Protein AF-A0A443JVK9-F1 (afdb_monomer)

pLDDT: mean 87.03, std 16.15, range [41.25, 98.56]

Mean predicted aligned error: 10.25 Å

Foldseek 3Di:
DDDDDDDDDDPPDPDDPPDPDQFDDDPQKDWDADPQKTKIFGNPFFDDQVCVVVLQVVQCNSLVGHFPADPPFDDDDSITMRHNGRD

Radius of gyration: 22.94 Å; Cα contacts (8 Å, |Δi|>4): 125; chains: 1; bounding box: 32×81×33 Å

Secondary structure (DSSP, 8-state):
---------------PPPPPPPPPPBTTEEEEEETTEEEEEESSSPP-GGGHHHHHHHHHHHTTS-B---TT-EEETTEEEETT-B-

Nearest PDB structures (foldseek):
  7dvq-assembly1_D  TM=3.072E-01  e=6.030E+00  Homo sapiens

Structure (mmCIF, N/CA/C/O backbone):
data_AF-A0A443JVK9-F1
#
_entry.id   AF-A0A443JVK9-F1
#
loop_
_atom_site.group_PDB
_atom_site.id
_atom_site.type_symbol
_atom_site.label_atom_id
_atom_site.label_alt_id
_atom_site.label_comp_id
_atom_site.label_asym_id
_atom_site.label_entity_id
_atom_site.label_seq_id
_atom_site.pdbx_PDB_ins_code
_atom_site.Cartn_x
_atom_site.Cartn_y
_atom_site.Cartn_z
_atom_site.occupancy
_atom_site.B_iso_or_equiv
_atom_site.auth_seq_id
_atom_site.auth_comp_id
_atom_site.auth_asym_id
_atom_site.auth_atom_id
_atom_site.pdbx_PDB_model_num
ATOM 1 N N . MET A 1 1 ? 20.096 -71.715 -18.471 1.00 41.25 1 MET A N 1
ATOM 2 C CA . MET A 1 1 ? 20.700 -70.366 -18.518 1.00 41.25 1 MET A CA 1
ATOM 3 C C . MET A 1 1 ? 19.767 -69.414 -17.777 1.00 41.25 1 MET A C 1
ATOM 5 O O . MET A 1 1 ? 18.638 -69.259 -18.216 1.00 41.25 1 MET A O 1
ATOM 9 N N . ARG A 1 2 ? 20.159 -68.887 -16.609 1.00 45.12 2 ARG A N 1
ATOM 10 C CA . ARG A 1 2 ? 19.359 -67.949 -15.797 1.00 45.12 2 ARG A CA 1
ATOM 11 C C . ARG A 1 2 ? 20.119 -66.624 -15.744 1.00 45.12 2 ARG A C 1
ATOM 13 O O . ARG A 1 2 ? 21.196 -66.590 -15.163 1.00 45.12 2 ARG A O 1
ATOM 20 N N . GLN A 1 3 ? 19.600 -65.588 -16.400 1.00 50.38 3 GLN A N 1
ATOM 21 C CA . GLN A 1 3 ? 20.164 -64.239 -16.353 1.00 50.38 3 GLN A CA 1
ATOM 22 C C . GLN A 1 3 ? 19.391 -63.421 -15.316 1.00 50.38 3 GLN A C 1
ATOM 24 O O . GLN A 1 3 ? 18.181 -63.244 -15.443 1.00 50.38 3 GLN A O 1
ATOM 29 N N . SER A 1 4 ? 20.089 -62.968 -14.279 1.00 56.84 4 SER A N 1
ATOM 30 C CA . SER A 1 4 ? 19.561 -62.052 -13.270 1.00 56.84 4 SER A CA 1
ATOM 31 C C . SER A 1 4 ? 19.797 -60.621 -13.749 1.00 56.84 4 SER A C 1
ATOM 33 O O . SER A 1 4 ? 20.947 -60.206 -13.868 1.00 56.84 4 SER A O 1
ATOM 35 N N . LEU A 1 5 ? 18.727 -59.876 -14.036 1.00 61.88 5 LEU A N 1
ATOM 36 C CA . LEU A 1 5 ? 18.803 -58.440 -14.315 1.00 61.88 5 LEU A CA 1
ATOM 37 C C . LEU A 1 5 ? 18.829 -57.658 -12.990 1.00 61.88 5 LEU A C 1
ATOM 39 O O . LEU A 1 5 ? 17.864 -57.754 -12.228 1.00 61.88 5 LEU A O 1
ATOM 43 N N . PRO A 1 6 ? 19.885 -56.880 -12.691 1.00 62.31 6 PRO A N 1
ATOM 44 C CA . PRO A 1 6 ? 19.873 -55.969 -11.556 1.00 62.31 6 PRO A CA 1
ATOM 45 C C . PRO A 1 6 ? 19.033 -54.729 -11.896 1.00 62.31 6 PRO A C 1
ATOM 47 O O . PRO A 1 6 ? 19.386 -53.942 -12.772 1.00 62.31 6 PRO A O 1
ATOM 50 N N . LEU A 1 7 ? 17.912 -54.554 -11.192 1.00 60.88 7 LEU A N 1
ATOM 51 C CA . LEU A 1 7 ? 17.148 -53.307 -11.192 1.00 60.88 7 LEU A CA 1
ATOM 52 C C . LEU A 1 7 ? 17.952 -52.241 -10.429 1.00 60.88 7 LEU A C 1
ATOM 54 O O . LEU A 1 7 ? 18.056 -52.286 -9.205 1.00 60.88 7 LEU A O 1
ATOM 58 N N . THR A 1 8 ? 18.517 -51.270 -11.139 1.00 67.69 8 THR A N 1
ATOM 59 C CA . THR A 1 8 ? 19.055 -50.046 -10.538 1.00 67.69 8 THR A CA 1
ATOM 60 C C . THR A 1 8 ? 17.896 -49.118 -10.176 1.00 67.69 8 THR A C 1
ATOM 62 O O . THR A 1 8 ? 17.250 -48.564 -11.066 1.00 67.69 8 THR A O 1
ATOM 65 N N . LEU A 1 9 ? 17.614 -48.950 -8.879 1.00 59.41 9 LEU A N 1
ATOM 66 C CA . LEU A 1 9 ? 16.691 -47.922 -8.390 1.00 59.41 9 LEU A CA 1
ATOM 67 C C . LEU A 1 9 ? 17.288 -46.530 -8.648 1.00 59.41 9 LEU A C 1
ATOM 69 O O . LEU A 1 9 ? 18.267 -46.139 -8.014 1.00 59.41 9 LEU A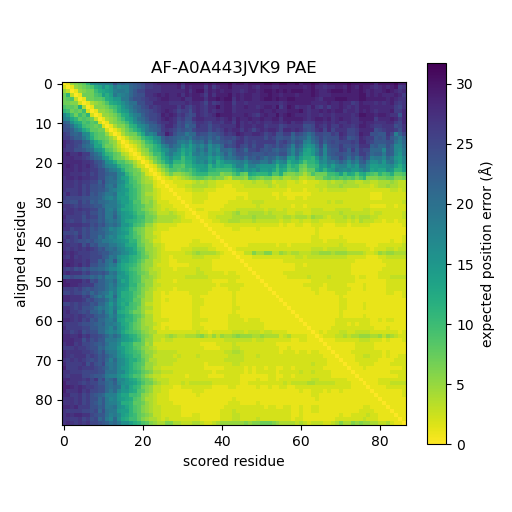 O 1
ATOM 73 N N . ALA A 1 10 ? 16.678 -45.774 -9.560 1.00 67.19 10 ALA A N 1
ATOM 74 C CA . ALA A 1 10 ? 16.944 -44.352 -9.723 1.00 67.19 10 ALA A CA 1
ATOM 75 C C . ALA A 1 10 ? 16.283 -43.582 -8.567 1.00 67.19 10 ALA A C 1
ATOM 77 O O . ALA A 1 10 ? 15.060 -43.566 -8.432 1.00 67.19 10 ALA A O 1
ATOM 78 N N . LEU A 1 11 ? 17.098 -42.954 -7.718 1.00 62.34 11 LEU A N 1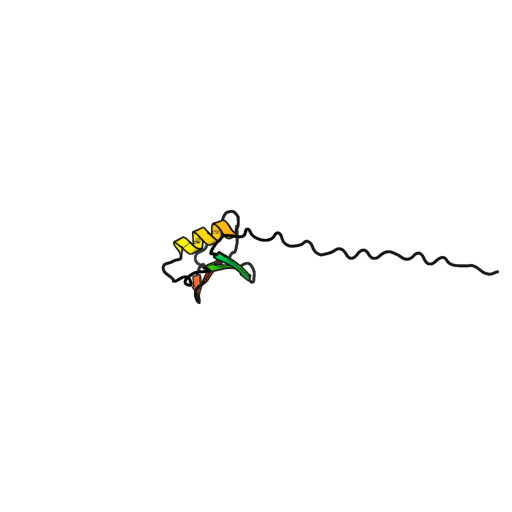
ATOM 79 C CA . LEU A 1 11 ? 16.644 -42.011 -6.697 1.00 62.34 11 LEU A CA 1
ATOM 80 C C . LEU A 1 11 ? 16.081 -40.760 -7.388 1.00 62.34 11 LEU A C 1
ATOM 82 O O . LEU A 1 11 ? 16.834 -39.911 -7.863 1.00 62.34 11 LEU A O 1
ATOM 86 N N . ALA A 1 12 ? 14.755 -40.643 -7.442 1.00 66.38 12 ALA A N 1
ATOM 87 C CA . ALA A 1 12 ? 14.080 -39.400 -7.793 1.00 66.38 12 ALA A CA 1
ATOM 88 C C . ALA A 1 12 ? 14.232 -38.413 -6.624 1.00 66.38 12 ALA A C 1
ATOM 90 O O . ALA A 1 12 ? 13.441 -38.413 -5.683 1.00 66.38 12 ALA A O 1
ATOM 91 N N . ALA A 1 13 ? 15.284 -37.595 -6.653 1.00 64.00 13 ALA A N 1
ATOM 92 C CA . ALA A 1 13 ? 15.401 -36.450 -5.763 1.00 64.00 13 ALA A CA 1
ATOM 93 C C . ALA A 1 13 ? 14.348 -35.412 -6.177 1.00 64.00 13 ALA A C 1
ATOM 95 O O . ALA A 1 13 ? 14.465 -34.780 -7.226 1.00 64.00 13 ALA A O 1
ATOM 96 N N . CYS A 1 14 ? 13.292 -35.257 -5.376 1.00 65.38 14 CYS A N 1
ATOM 97 C CA . CYS A 1 14 ? 12.342 -34.164 -5.538 1.00 65.38 14 CYS A CA 1
ATOM 98 C C . CYS A 1 14 ? 13.083 -32.837 -5.335 1.00 65.38 14 CYS A C 1
ATOM 100 O O . CYS A 1 14 ? 13.442 -32.487 -4.211 1.00 65.38 14 CYS A O 1
ATOM 102 N N . ALA A 1 15 ? 13.318 -32.100 -6.420 1.00 69.56 15 ALA A N 1
ATOM 103 C CA . ALA A 1 15 ? 13.748 -30.714 -6.340 1.00 69.56 15 ALA A CA 1
ATOM 104 C C . ALA A 1 15 ? 12.618 -29.904 -5.685 1.00 69.56 15 ALA A C 1
ATOM 106 O O . ALA A 1 15 ? 11.538 -29.760 -6.259 1.00 69.56 15 ALA A O 1
ATOM 107 N N . ALA A 1 16 ? 12.841 -29.425 -4.460 1.00 66.31 16 ALA A N 1
ATOM 108 C CA . ALA A 1 16 ? 11.934 -28.476 -3.831 1.00 66.31 16 ALA A CA 1
ATOM 109 C C . ALA A 1 16 ? 11.933 -27.173 -4.653 1.00 66.31 16 ALA A C 1
ATOM 111 O O . ALA A 1 16 ? 13.001 -26.754 -5.113 1.00 66.31 16 ALA A O 1
ATOM 112 N N . PRO A 1 17 ? 10.771 -26.527 -4.860 1.00 64.38 17 PRO A N 1
ATOM 113 C CA . PRO A 1 17 ? 10.743 -25.224 -5.505 1.00 64.38 17 PRO A CA 1
ATOM 114 C C . PRO A 1 17 ? 11.564 -24.226 -4.673 1.00 64.38 17 PRO A C 1
ATOM 116 O O . PRO A 1 17 ? 11.583 -24.334 -3.441 1.00 64.38 17 PRO A O 1
ATOM 119 N N . PRO A 1 18 ? 12.245 -23.259 -5.313 1.00 61.12 18 PRO A N 1
ATOM 120 C CA . PRO A 1 18 ? 12.9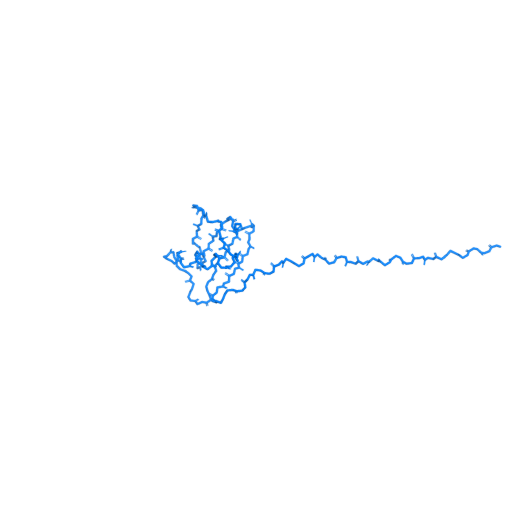35 -22.204 -4.586 1.00 61.12 18 PRO A CA 1
ATOM 121 C C . PRO A 1 18 ? 11.931 -21.497 -3.671 1.00 61.12 18 PRO A C 1
ATOM 123 O O . PRO A 1 18 ? 10.863 -21.071 -4.115 1.00 61.12 18 PRO A O 1
ATOM 126 N N . VAL A 1 19 ? 12.255 -21.414 -2.379 1.00 61.62 19 VAL A N 1
ATOM 127 C CA . VAL A 1 19 ? 11.462 -20.641 -1.423 1.00 61.62 19 VAL A CA 1
ATOM 128 C C . VAL A 1 19 ? 11.575 -19.178 -1.856 1.00 61.62 19 VAL A C 1
ATOM 130 O O . VAL A 1 19 ? 12.702 -18.683 -1.927 1.00 61.62 19 VAL A O 1
ATOM 133 N N . PRO A 1 20 ? 10.467 -18.488 -2.182 1.00 59.81 20 PRO A N 1
ATOM 134 C CA . PRO A 1 20 ? 10.535 -17.076 -2.518 1.00 59.81 20 PRO A CA 1
ATOM 135 C C . PRO A 1 20 ? 11.141 -16.328 -1.332 1.00 59.81 20 PRO A C 1
ATOM 137 O O . PRO A 1 20 ? 10.744 -16.543 -0.182 1.00 59.81 20 PRO A O 1
ATOM 140 N N . GLU A 1 21 ? 12.137 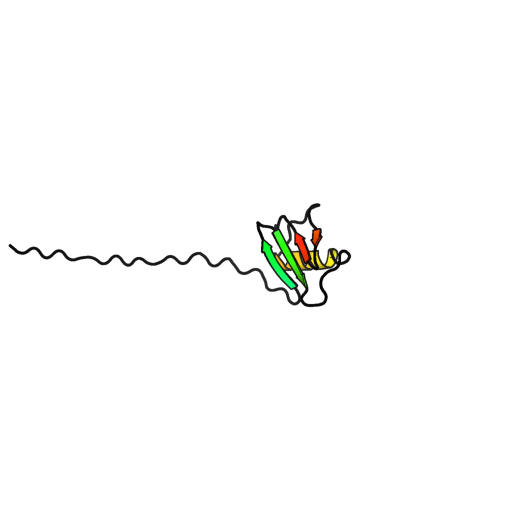-15.494 -1.617 1.00 65.06 21 GLU A N 1
ATOM 141 C CA . GLU A 1 21 ? 12.809 -14.679 -0.616 1.00 65.06 21 GLU A CA 1
ATOM 142 C C . GLU A 1 21 ? 11.753 -13.853 0.126 1.00 65.06 21 GLU A C 1
ATOM 144 O O . GLU A 1 21 ? 10.962 -13.119 -0.472 1.00 65.06 21 GLU A O 1
ATOM 149 N N . ARG A 1 22 ? 11.635 -14.088 1.436 1.00 64.44 22 ARG A N 1
ATOM 150 C CA . ARG A 1 22 ? 10.566 -13.498 2.238 1.00 64.44 22 ARG A CA 1
ATOM 151 C C . ARG A 1 22 ? 10.829 -11.998 2.337 1.00 64.44 22 ARG A C 1
ATOM 153 O O . ARG A 1 22 ? 11.893 -11.601 2.802 1.00 64.44 22 ARG A O 1
ATOM 160 N N . ALA A 1 23 ? 9.849 -11.193 1.922 1.00 65.94 23 ALA A N 1
ATOM 161 C CA . ALA A 1 23 ? 9.906 -9.740 2.034 1.00 65.94 23 ALA A CA 1
ATOM 162 C C . ALA A 1 23 ? 10.314 -9.306 3.459 1.00 65.94 23 ALA A C 1
ATOM 164 O O . ALA A 1 23 ? 9.958 -9.990 4.431 1.00 65.94 23 ALA A O 1
ATOM 165 N N . PRO A 1 24 ? 11.050 -8.190 3.604 1.00 74.25 24 PRO A N 1
ATOM 166 C CA . PRO A 1 24 ? 11.474 -7.701 4.906 1.00 74.25 24 PRO A CA 1
ATOM 167 C C . PRO A 1 24 ? 10.268 -7.474 5.821 1.00 74.25 24 PRO A C 1
ATOM 169 O O . PRO A 1 24 ? 9.279 -6.845 5.443 1.00 74.25 24 PRO A O 1
ATOM 172 N N . ALA A 1 25 ? 10.362 -7.971 7.054 1.00 84.69 25 ALA A N 1
ATOM 173 C CA . ALA A 1 25 ? 9.380 -7.666 8.082 1.00 84.69 25 ALA A CA 1
ATOM 174 C C . ALA A 1 25 ? 9.549 -6.205 8.524 1.00 84.69 25 ALA A C 1
ATOM 176 O O . ALA A 1 25 ? 10.630 -5.802 8.957 1.00 84.69 25 ALA A O 1
ATOM 177 N N . VAL A 1 26 ? 8.479 -5.414 8.439 1.00 92.69 26 VAL A N 1
ATOM 178 C CA . VAL A 1 26 ? 8.466 -4.010 8.867 1.00 92.69 26 VAL A CA 1
ATOM 179 C C . VAL A 1 26 ? 7.494 -3.879 10.031 1.00 92.69 26 VAL A C 1
ATOM 181 O O . VAL A 1 26 ? 6.300 -4.088 9.868 1.00 92.69 26 VAL A O 1
ATOM 184 N N . ALA A 1 27 ? 7.997 -3.535 11.218 1.00 94.50 27 ALA A N 1
ATOM 185 C CA . ALA A 1 27 ? 7.172 -3.459 12.423 1.00 94.50 27 ALA A CA 1
ATOM 186 C C . ALA A 1 27 ? 5.969 -2.512 12.249 1.00 94.50 27 ALA A C 1
ATOM 188 O O . ALA A 1 27 ? 6.139 -1.364 11.831 1.00 94.50 27 ALA A O 1
ATOM 189 N N . GLY A 1 28 ? 4.772 -2.992 12.599 1.00 96.62 28 GLY A N 1
ATOM 190 C CA . GLY A 1 28 ? 3.520 -2.236 12.528 1.00 96.62 28 GLY A CA 1
ATOM 191 C C . GLY A 1 28 ? 2.853 -2.216 11.150 1.00 96.62 28 GLY A C 1
ATOM 192 O O . GLY A 1 28 ? 1.808 -1.578 11.008 1.00 96.62 28 GLY A O 1
ATOM 193 N N . TYR A 1 29 ? 3.440 -2.874 10.144 1.00 97.81 29 TYR A N 1
ATOM 194 C CA . TYR A 1 29 ? 2.904 -2.932 8.788 1.00 97.81 29 TYR A CA 1
ATOM 195 C C . TYR A 1 29 ? 2.970 -4.350 8.229 1.00 97.81 29 TYR A C 1
ATOM 197 O O . TYR A 1 29 ? 3.941 -5.078 8.436 1.00 97.81 29 TYR A O 1
ATOM 205 N N . ALA A 1 30 ? 1.972 -4.702 7.428 1.00 96.44 30 ALA A N 1
ATOM 206 C CA . ALA A 1 30 ? 1.947 -5.955 6.692 1.00 96.44 30 ALA A CA 1
ATOM 207 C C . ALA A 1 30 ? 1.847 -5.700 5.185 1.00 96.44 30 ALA A C 1
ATOM 209 O O . ALA A 1 30 ? 1.295 -4.691 4.739 1.00 96.44 30 ALA A O 1
ATOM 210 N N . ALA A 1 31 ? 2.394 -6.641 4.416 1.00 94.94 31 ALA A N 1
ATOM 211 C CA . ALA A 1 31 ? 2.331 -6.670 2.963 1.00 94.94 31 ALA A CA 1
ATOM 212 C C . ALA A 1 31 ? 1.617 -7.937 2.491 1.00 94.94 31 ALA A C 1
ATOM 214 O O . ALA A 1 31 ? 1.980 -9.047 2.888 1.00 94.94 31 ALA A O 1
ATOM 215 N N . ALA A 1 32 ? 0.666 -7.775 1.579 1.00 95.12 32 ALA A N 1
ATOM 216 C CA . ALA A 1 32 ? 0.156 -8.854 0.746 1.00 95.12 32 ALA A CA 1
ATOM 217 C C . ALA A 1 32 ? 0.502 -8.573 -0.720 1.00 95.12 32 ALA A C 1
ATOM 219 O O . ALA A 1 32 ? 0.511 -7.421 -1.148 1.00 95.12 32 ALA A O 1
ATOM 220 N N . HIS A 1 33 ? 0.780 -9.629 -1.484 1.00 93.50 33 HIS A N 1
ATOM 221 C CA . HIS A 1 33 ? 1.031 -9.529 -2.919 1.00 93.50 33 HIS A CA 1
ATOM 222 C C . HIS A 1 33 ? -0.081 -10.238 -3.685 1.00 93.50 33 HIS A C 1
ATOM 224 O O . HIS A 1 33 ? -0.368 -11.405 -3.419 1.00 93.50 33 HIS A O 1
ATOM 230 N N . ALA A 1 34 ? -0.697 -9.543 -4.638 1.00 92.50 34 ALA A N 1
ATOM 231 C CA . ALA A 1 34 ? -1.768 -10.095 -5.462 1.00 92.50 34 ALA A CA 1
ATOM 232 C C . ALA A 1 34 ? -1.605 -9.622 -6.907 1.00 92.50 34 ALA A C 1
ATOM 234 O O . ALA A 1 34 ? -1.699 -8.432 -7.189 1.00 92.50 34 ALA A O 1
ATOM 235 N N . GLY A 1 35 ? -1.330 -10.550 -7.828 1.00 92.75 35 GLY A N 1
ATOM 236 C CA . GLY A 1 35 ? -1.181 -10.222 -9.252 1.00 92.75 35 GLY A CA 1
ATOM 237 C C . GLY A 1 35 ? -0.065 -9.214 -9.560 1.00 92.75 35 GLY A C 1
ATOM 238 O O . GLY A 1 35 ? -0.184 -8.468 -10.521 1.00 92.75 35 GLY A O 1
ATOM 239 N N . GLY A 1 36 ? 0.988 -9.162 -8.736 1.00 92.00 36 GLY A N 1
ATOM 240 C CA . GLY A 1 36 ? 2.078 -8.184 -8.851 1.00 92.00 36 GLY A CA 1
ATOM 241 C C . GLY A 1 36 ? 1.859 -6.895 -8.055 1.00 92.00 36 GLY A C 1
ATOM 242 O O . GLY A 1 36 ? 2.827 -6.194 -7.782 1.00 92.00 36 GLY A O 1
ATOM 243 N N . ALA A 1 37 ? 0.636 -6.623 -7.595 1.00 97.12 37 ALA A N 1
ATOM 244 C CA . ALA A 1 37 ? 0.364 -5.487 -6.727 1.00 97.12 37 ALA A CA 1
ATOM 245 C C . ALA A 1 37 ? 0.900 -5.724 -5.312 1.00 97.12 37 ALA A C 1
ATOM 247 O O . ALA A 1 37 ? 0.782 -6.833 -4.781 1.00 97.12 37 ALA A O 1
ATOM 248 N N . LEU A 1 38 ? 1.405 -4.663 -4.683 1.00 97.62 38 LEU A N 1
ATOM 249 C CA . LEU A 1 38 ? 1.698 -4.619 -3.253 1.00 97.62 38 LEU A CA 1
ATOM 250 C C . LEU A 1 38 ? 0.515 -3.980 -2.520 1.00 97.62 38 LEU A C 1
ATOM 252 O O . LEU A 1 38 ? 0.130 -2.849 -2.806 1.00 97.62 38 LEU A O 1
ATOM 256 N N . ILE A 1 39 ? -0.039 -4.689 -1.545 1.00 98.25 39 ILE A N 1
ATOM 257 C CA . ILE A 1 39 ? -1.121 -4.216 -0.680 1.00 98.25 39 ILE A CA 1
ATOM 258 C C . ILE A 1 39 ? -0.542 -4.018 0.714 1.00 98.25 39 ILE A C 1
ATOM 260 O O . ILE A 1 39 ? -0.030 -4.967 1.308 1.00 98.25 39 ILE A O 1
ATOM 264 N N . VAL A 1 40 ? -0.627 -2.796 1.232 1.00 98.12 40 VAL A N 1
ATOM 265 C CA . VAL A 1 40 ? -0.047 -2.411 2.520 1.00 98.12 40 VAL A CA 1
ATOM 266 C C . VAL A 1 40 ? -1.148 -2.116 3.528 1.00 98.12 40 VAL A C 1
ATOM 268 O O . VAL A 1 40 ? -2.015 -1.269 3.294 1.00 98.12 40 VAL A O 1
ATOM 271 N N . THR A 1 41 ? -1.073 -2.781 4.677 1.00 98.31 41 THR A N 1
ATOM 272 C CA . THR A 1 41 ? -1.933 -2.542 5.841 1.00 98.31 41 THR A CA 1
ATOM 273 C C . THR A 1 41 ? -1.099 -2.142 7.053 1.00 98.31 41 THR A C 1
ATOM 275 O O . THR A 1 41 ? 0.106 -2.393 7.107 1.00 98.31 41 THR A O 1
ATOM 278 N N . ARG A 1 42 ? -1.752 -1.512 8.031 1.00 97.81 42 ARG A N 1
ATOM 279 C CA . ARG A 1 42 ? -1.163 -1.108 9.310 1.00 97.81 42 ARG A CA 1
ATOM 280 C C . ARG A 1 42 ? -1.792 -1.929 10.429 1.00 97.81 42 ARG A C 1
ATOM 282 O O . ARG A 1 42 ? -3.011 -2.051 10.464 1.00 97.81 42 ARG A O 1
ATOM 289 N N . ASP A 1 43 ? -0.970 -2.450 11.335 1.00 96.69 43 ASP A N 1
ATOM 290 C CA . ASP A 1 43 ? -1.426 -3.311 12.442 1.00 96.69 43 ASP A CA 1
ATOM 291 C C . ASP A 1 43 ? -2.249 -2.541 13.490 1.00 96.69 43 ASP A C 1
ATOM 293 O O . ASP A 1 43 ? -3.012 -3.125 14.255 1.00 96.69 43 ASP A O 1
ATOM 297 N N . ALA A 1 44 ? -2.065 -1.219 13.545 1.00 94.69 44 ALA A N 1
ATOM 298 C CA . ALA A 1 44 ? -2.830 -0.309 14.388 1.00 94.69 44 ALA A CA 1
ATOM 299 C C . ALA A 1 44 ? -4.205 0.008 13.762 1.00 94.69 44 ALA A C 1
ATOM 301 O O . ALA A 1 44 ? -4.849 -0.842 13.151 1.00 94.69 44 ALA A O 1
ATOM 302 N N . ALA A 1 45 ? -4.679 1.250 13.899 1.00 97.62 45 ALA A N 1
ATOM 303 C CA . ALA A 1 45 ? -5.858 1.689 13.164 1.00 97.62 45 ALA A CA 1
ATOM 304 C C . ALA A 1 45 ? -5.621 1.522 11.647 1.00 97.62 45 ALA A C 1
ATOM 306 O O . ALA A 1 45 ? -4.545 1.918 11.172 1.00 97.62 45 ALA A O 1
ATOM 307 N N . PRO A 1 46 ? -6.598 0.990 10.884 1.00 98.44 46 PRO A N 1
ATOM 308 C CA . PRO A 1 46 ? -6.489 0.888 9.434 1.00 98.44 46 PRO A CA 1
ATOM 309 C C . PRO A 1 46 ? -6.124 2.229 8.802 1.00 98.44 46 PRO A C 1
ATOM 311 O O . PRO A 1 46 ? -6.372 3.293 9.381 1.00 98.44 46 PRO A O 1
ATOM 314 N N . PHE A 1 47 ? -5.518 2.194 7.619 1.00 98.56 47 PHE A N 1
ATOM 315 C CA . PHE A 1 47 ? -5.247 3.436 6.913 1.00 98.56 47 PHE A CA 1
ATOM 316 C C . PHE A 1 47 ? -6.546 4.158 6.570 1.00 98.56 47 PHE A C 1
ATOM 318 O O . PHE A 1 47 ? -7.607 3.561 6.388 1.00 98.56 47 PHE A O 1
ATOM 325 N N . THR A 1 48 ? -6.423 5.465 6.425 1.00 98.56 48 THR A N 1
ATOM 326 C CA . THR A 1 48 ? -7.403 6.315 5.766 1.00 98.56 48 THR A CA 1
ATOM 327 C C . THR A 1 48 ? -6.841 6.821 4.439 1.00 98.56 48 THR A C 1
ATOM 329 O O . THR A 1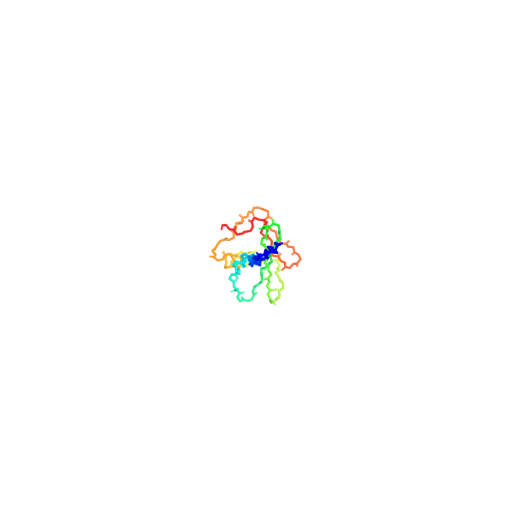 48 ? -5.642 6.709 4.155 1.00 98.56 48 THR A O 1
ATOM 332 N N . TYR A 1 49 ? -7.701 7.437 3.627 1.00 97.94 49 TYR A N 1
ATOM 333 C CA . TYR A 1 49 ? -7.276 8.095 2.390 1.00 97.94 49 TYR A CA 1
ATOM 334 C C . TYR A 1 49 ? -6.213 9.187 2.634 1.00 97.94 49 TYR A C 1
ATOM 336 O O . TYR A 1 49 ? -5.338 9.393 1.801 1.00 97.94 49 TYR A O 1
ATOM 344 N N . SER A 1 50 ? -6.224 9.868 3.784 1.00 97.88 50 SER A N 1
ATOM 345 C CA . SER A 1 50 ? -5.210 10.884 4.110 1.00 97.88 50 SER A CA 1
ATOM 346 C C . SER A 1 50 ? -3.839 10.308 4.481 1.00 97.88 50 SER A C 1
ATOM 348 O O . SER A 1 50 ? -2.852 11.042 4.472 1.00 97.88 50 SER A O 1
ATOM 350 N N . ASP A 1 51 ? -3.739 9.005 4.754 1.00 98.56 51 ASP A N 1
ATOM 351 C CA . ASP A 1 51 ? -2.506 8.380 5.248 1.00 98.56 51 ASP A CA 1
ATOM 352 C C . ASP A 1 51 ? -1.535 7.963 4.126 1.00 98.56 51 ASP A C 1
ATOM 354 O O . ASP A 1 51 ? -0.525 7.307 4.389 1.00 98.56 51 ASP A O 1
ATOM 358 N N . GLY A 1 52 ? -1.795 8.342 2.869 1.00 97.62 52 GLY A N 1
ATOM 359 C CA . GLY A 1 52 ? -1.032 7.865 1.706 1.00 97.62 52 GLY A CA 1
ATOM 360 C C . GLY A 1 52 ? 0.474 8.097 1.791 1.00 97.62 52 GLY A C 1
ATOM 361 O O . GLY A 1 52 ? 1.260 7.227 1.423 1.00 97.62 52 GLY A O 1
ATOM 362 N N . ALA A 1 53 ? 0.907 9.221 2.366 1.00 98.31 53 ALA A N 1
ATOM 363 C CA . ALA A 1 53 ? 2.332 9.484 2.560 1.00 98.31 53 ALA A CA 1
ATOM 364 C C . ALA A 1 53 ? 2.985 8.514 3.564 1.00 98.31 53 ALA A C 1
ATOM 366 O O . ALA A 1 53 ? 4.142 8.132 3.395 1.00 98.31 53 ALA A O 1
ATOM 367 N N . GLU A 1 54 ? 2.272 8.119 4.621 1.00 98.25 54 GLU A N 1
ATOM 368 C CA . GLU A 1 54 ? 2.752 7.115 5.573 1.00 98.25 54 GLU A CA 1
ATOM 369 C C . GLU A 1 54 ? 2.779 5.730 4.939 1.00 98.25 54 GLU A C 1
ATOM 371 O O . GLU A 1 54 ? 3.807 5.050 5.001 1.00 98.25 54 GLU A O 1
ATOM 376 N N . ALA A 1 55 ? 1.684 5.353 4.281 1.00 98.31 55 ALA A N 1
ATOM 377 C CA . ALA A 1 55 ? 1.582 4.083 3.589 1.00 98.31 55 ALA A CA 1
ATOM 378 C C . ALA A 1 55 ? 2.682 3.924 2.535 1.00 98.31 55 ALA A C 1
ATOM 380 O O . ALA A 1 55 ? 3.263 2.847 2.426 1.00 98.31 55 ALA A O 1
ATOM 381 N N . ARG A 1 56 ? 3.036 4.998 1.817 1.00 98.12 56 ARG A N 1
ATOM 382 C CA . ARG A 1 56 ? 4.134 4.988 0.843 1.00 98.12 56 ARG A CA 1
ATOM 383 C C . ARG A 1 56 ? 5.475 4.702 1.504 1.00 98.12 56 ARG A C 1
ATOM 385 O O . ARG A 1 56 ? 6.204 3.823 1.058 1.00 98.12 56 ARG A O 1
ATOM 392 N N . ARG A 1 57 ? 5.781 5.378 2.615 1.00 98.00 57 ARG A N 1
ATOM 393 C CA . ARG A 1 57 ? 7.017 5.111 3.371 1.00 98.00 57 ARG A CA 1
ATOM 394 C C . ARG A 1 57 ? 7.069 3.675 3.892 1.00 98.00 57 ARG A C 1
ATOM 396 O O . ARG A 1 57 ? 8.151 3.104 3.981 1.00 98.00 57 ARG A O 1
ATOM 403 N N . ALA A 1 58 ? 5.931 3.110 4.294 1.00 97.62 58 ALA A N 1
ATOM 404 C CA . ALA A 1 58 ? 5.851 1.710 4.694 1.00 97.62 58 ALA A CA 1
ATOM 405 C C . ALA A 1 58 ? 6.087 0.766 3.508 1.00 97.62 58 ALA A C 1
ATOM 407 O O . ALA A 1 58 ? 6.885 -0.157 3.635 1.00 97.62 58 ALA A O 1
ATOM 408 N N . ALA A 1 59 ? 5.468 1.044 2.359 1.00 97.81 59 ALA A N 1
ATOM 409 C CA . ALA A 1 59 ? 5.638 0.292 1.121 1.00 97.81 59 ALA A CA 1
ATOM 410 C C . ALA A 1 59 ? 7.102 0.250 0.664 1.00 97.81 59 ALA A C 1
ATOM 412 O O . ALA A 1 59 ? 7.627 -0.826 0.405 1.00 97.81 59 ALA A O 1
ATOM 413 N N . ASP A 1 60 ? 7.791 1.395 0.663 1.00 97.81 60 ASP A N 1
ATOM 414 C CA . ASP A 1 60 ? 9.215 1.478 0.319 1.00 97.81 60 ASP A CA 1
ATOM 415 C C . ASP A 1 60 ? 10.064 0.543 1.205 1.00 97.81 60 ASP A C 1
ATOM 417 O O . ASP A 1 60 ? 10.890 -0.223 0.705 1.00 97.81 60 ASP A O 1
ATOM 421 N N . ARG A 1 61 ? 9.803 0.522 2.523 1.00 96.81 61 ARG A N 1
ATOM 422 C CA . ARG A 1 61 ? 10.485 -0.394 3.457 1.00 96.81 61 ARG A CA 1
ATOM 423 C C . ARG A 1 61 ? 10.127 -1.859 3.212 1.00 96.81 61 ARG A C 1
ATOM 425 O O . ARG A 1 61 ? 11.014 -2.704 3.271 1.00 96.81 61 ARG A O 1
ATOM 432 N N . LEU A 1 62 ? 8.857 -2.158 2.941 1.00 95.38 62 LEU A N 1
ATOM 433 C CA . LEU A 1 62 ?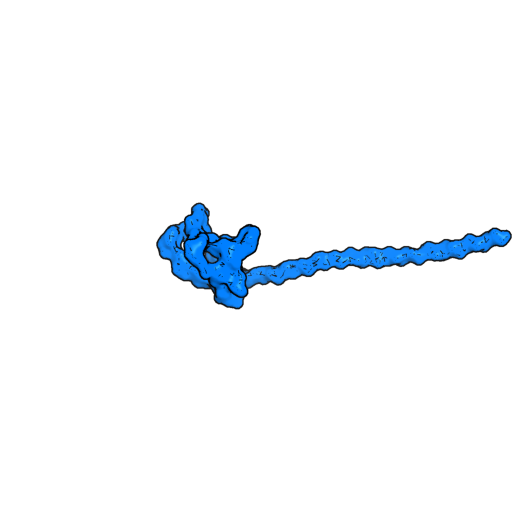 8.373 -3.515 2.653 1.00 95.38 62 LEU A CA 1
ATOM 434 C C . LEU A 1 62 ? 8.941 -4.058 1.332 1.00 95.38 62 LEU A C 1
ATOM 436 O O . LEU A 1 62 ? 9.163 -5.258 1.219 1.00 95.38 62 LEU A O 1
ATOM 440 N N . CYS A 1 63 ? 9.248 -3.181 0.376 1.00 95.38 63 CYS A N 1
ATOM 441 C CA . CYS A 1 63 ? 9.963 -3.516 -0.854 1.00 95.38 63 CYS A CA 1
ATOM 442 C C . CYS A 1 63 ? 11.484 -3.641 -0.678 1.00 95.38 63 CYS A C 1
ATOM 444 O O . CYS A 1 63 ? 12.185 -3.909 -1.648 1.00 95.38 63 CYS A O 1
ATOM 446 N N . GLY A 1 64 ? 12.026 -3.397 0.521 1.00 93.44 64 GLY A N 1
ATOM 447 C CA . GLY A 1 64 ? 13.475 -3.345 0.733 1.00 93.44 64 GLY A CA 1
ATOM 448 C C . GLY A 1 64 ? 14.161 -2.179 0.009 1.00 93.44 64 GLY A C 1
ATOM 449 O O . GLY A 1 64 ? 15.373 -2.205 -0.189 1.00 93.44 64 GLY A O 1
ATOM 450 N N . GLY A 1 65 ? 13.406 -1.154 -0.393 1.00 91.44 65 GLY A N 1
ATOM 451 C CA . GLY A 1 65 ? 13.922 -0.044 -1.183 1.00 91.44 65 GLY A CA 1
ATOM 452 C C . GLY A 1 65 ? 12.818 0.897 -1.637 1.00 91.44 65 GLY A C 1
ATOM 453 O O . GLY A 1 65 ? 12.553 1.902 -0.981 1.00 91.44 65 GLY A O 1
ATOM 454 N N . ARG A 1 66 ? 12.208 0.604 -2.787 1.00 96.06 66 ARG A N 1
ATOM 455 C CA . ARG A 1 66 ? 11.235 1.491 -3.427 1.00 96.06 66 ARG A CA 1
ATOM 456 C C . ARG A 1 66 ? 10.029 0.704 -3.916 1.00 96.06 66 ARG A C 1
ATOM 458 O O . ARG A 1 66 ? 10.184 -0.295 -4.610 1.00 96.06 66 ARG A O 1
ATOM 465 N N . VAL A 1 67 ? 8.836 1.198 -3.600 1.00 97.56 67 VAL A N 1
ATOM 466 C CA . VAL A 1 67 ? 7.616 0.760 -4.285 1.00 97.56 67 VAL A CA 1
ATOM 467 C C . VAL A 1 67 ? 7.498 1.476 -5.634 1.00 97.56 67 VAL A C 1
ATOM 469 O O . VAL A 1 67 ? 7.761 2.683 -5.734 1.00 97.56 67 VAL A O 1
ATOM 472 N N . GLU A 1 68 ? 7.098 0.739 -6.665 1.00 98.06 68 GLU A N 1
ATOM 473 C CA . GLU A 1 68 ? 6.847 1.232 -8.021 1.00 98.06 68 GLU A CA 1
ATOM 474 C C . GLU A 1 68 ? 5.526 2.017 -8.027 1.00 98.06 68 GLU A C 1
ATOM 476 O O . GLU A 1 68 ? 4.470 1.540 -8.413 1.00 98.06 68 GLU A O 1
ATOM 481 N N . SER A 1 69 ? 5.554 3.231 -7.493 1.00 96.88 69 SER A N 1
ATOM 482 C CA . SER A 1 69 ? 4.359 4.066 -7.363 1.00 96.88 69 SER A CA 1
ATOM 483 C C . SER A 1 69 ? 3.922 4.673 -8.690 1.00 96.88 69 SER A C 1
ATOM 485 O O . SER A 1 69 ? 4.746 5.023 -9.538 1.00 96.88 69 SER A O 1
ATOM 487 N N . SER A 1 70 ? 2.613 4.842 -8.844 1.00 96.81 70 SER A N 1
ATOM 488 C CA . SER A 1 70 ? 1.978 5.324 -10.064 1.00 96.81 70 SER A CA 1
ATOM 489 C C . SER A 1 70 ? 0.724 6.152 -9.776 1.00 96.81 70 SER A C 1
ATOM 491 O O . SER A 1 70 ? 0.268 6.273 -8.641 1.00 96.81 70 SER A O 1
ATOM 493 N N . THR A 1 71 ? 0.114 6.693 -10.829 1.00 97.31 71 THR A N 1
ATOM 494 C CA . THR A 1 71 ? -1.210 7.328 -10.744 1.00 97.31 71 THR A CA 1
ATOM 495 C C . THR A 1 71 ? -2.339 6.342 -10.435 1.00 97.31 71 THR A C 1
ATOM 497 O O . THR A 1 71 ? -3.452 6.776 -10.157 1.00 97.31 71 THR A O 1
ATOM 500 N N . GLU A 1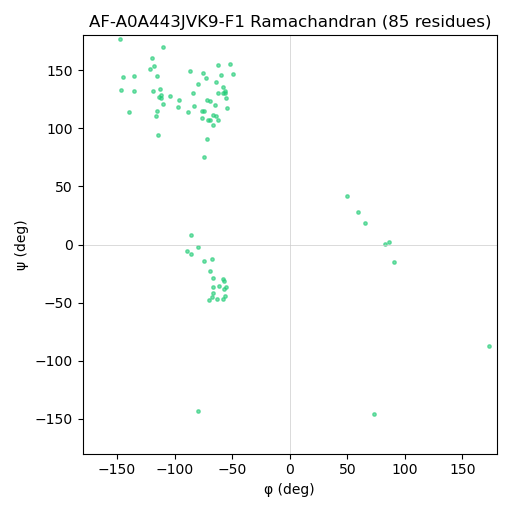 72 ? -2.078 5.035 -10.520 1.00 97.88 72 GLU A N 1
ATOM 501 C CA . GLU A 1 72 ? -3.045 3.967 -10.244 1.00 97.88 72 GLU A CA 1
ATOM 502 C C . GLU A 1 72 ? -3.041 3.555 -8.764 1.00 97.88 72 GLU A C 1
ATOM 504 O O . GLU A 1 72 ? -3.883 2.763 -8.350 1.00 97.88 72 GLU A O 1
ATOM 509 N N . ASP A 1 73 ? -2.120 4.093 -7.959 1.00 98.25 73 ASP A N 1
ATOM 510 C CA . ASP A 1 73 ? -2.047 3.821 -6.526 1.00 98.25 73 ASP A CA 1
ATOM 511 C C . ASP A 1 73 ? -3.328 4.298 -5.838 1.00 98.25 73 ASP A C 1
ATOM 513 O O . ASP A 1 73 ? -3.776 5.435 -6.020 1.00 98.25 73 ASP A O 1
ATOM 517 N N . ASN A 1 74 ? -3.930 3.438 -5.020 1.00 98.19 74 ASN A N 1
ATOM 518 C CA . ASN A 1 74 ? -5.252 3.721 -4.483 1.00 98.19 74 ASN A CA 1
ATOM 519 C C . ASN A 1 74 ? -5.442 3.208 -3.056 1.00 98.19 74 ASN A C 1
ATOM 521 O O . ASN A 1 74 ? -5.009 2.117 -2.684 1.00 98.19 74 ASN A O 1
ATOM 525 N N . PHE A 1 75 ? -6.195 3.972 -2.272 1.00 98.50 75 PHE A N 1
ATOM 526 C CA . PHE A 1 75 ? -6.713 3.531 -0.984 1.00 98.50 75 PHE A CA 1
ATOM 527 C C . PHE A 1 75 ? -8.012 2.741 -1.170 1.00 98.50 75 PHE A C 1
ATOM 529 O O . PHE A 1 75 ? -8.933 3.223 -1.836 1.00 98.50 75 PHE A O 1
ATOM 536 N N . ARG A 1 76 ? -8.108 1.555 -0.562 1.00 98.12 76 ARG A N 1
ATOM 537 C CA . ARG A 1 76 ? -9.342 0.759 -0.485 1.00 98.12 76 ARG A CA 1
ATOM 538 C C . ARG A 1 76 ? -9.406 -0.018 0.821 1.00 98.12 76 ARG A C 1
ATOM 540 O O . ARG A 1 76 ? -8.436 -0.662 1.196 1.00 98.12 76 ARG A O 1
ATOM 547 N N . ASP A 1 77 ? -10.557 0.045 1.485 1.00 97.06 77 ASP A N 1
ATOM 548 C CA . ASP A 1 77 ? -10.918 -0.803 2.629 1.00 97.06 77 ASP A CA 1
ATOM 549 C C . ASP A 1 77 ? -9.852 -0.881 3.740 1.00 97.06 77 ASP A C 1
ATOM 551 O O . ASP A 1 77 ? -9.579 -1.940 4.298 1.00 97.06 77 ASP A O 1
ATOM 555 N N . GLY A 1 78 ? -9.227 0.256 4.069 1.00 98.25 78 GLY A N 1
ATOM 556 C CA . GLY A 1 78 ? -8.213 0.330 5.128 1.00 98.25 78 GLY A CA 1
ATOM 557 C C . GLY A 1 78 ? -6.785 -0.007 4.683 1.00 98.25 78 GLY A C 1
ATOM 558 O O . GLY A 1 78 ? -5.870 0.029 5.509 1.00 98.25 78 GLY A O 1
ATOM 559 N N . ALA A 1 79 ? -6.582 -0.294 3.396 1.00 98.50 79 ALA A N 1
ATOM 560 C CA . ALA A 1 79 ? -5.294 -0.606 2.794 1.00 98.50 79 ALA A CA 1
ATOM 561 C C . ALA A 1 79 ? -4.904 0.412 1.718 1.00 98.50 79 ALA A C 1
ATOM 563 O O . ALA A 1 79 ? -5.750 1.009 1.048 1.00 98.50 79 ALA A O 1
ATOM 564 N N . TRP A 1 80 ? -3.600 0.557 1.515 1.00 98.56 80 TRP A N 1
ATOM 565 C CA . TRP A 1 80 ? -3.041 1.238 0.352 1.00 98.56 80 TRP A CA 1
ATOM 566 C C . TRP A 1 80 ? -2.507 0.209 -0.635 1.00 98.56 80 TRP A C 1
ATOM 568 O O . TRP A 1 80 ? -1.741 -0.678 -0.262 1.00 98.56 80 TRP A O 1
ATOM 578 N N . ILE A 1 81 ? -2.937 0.321 -1.886 1.00 98.56 81 ILE A N 1
ATOM 579 C CA . ILE A 1 81 ? -2.644 -0.626 -2.956 1.00 98.56 81 ILE A CA 1
ATOM 580 C C . ILE A 1 81 ? -1.738 0.069 -3.968 1.00 98.56 81 ILE A C 1
ATOM 582 O O . ILE A 1 81 ? -2.067 1.150 -4.450 1.00 98.56 81 ILE A O 1
ATOM 586 N N . TYR A 1 82 ? -0.626 -0.582 -4.294 1.00 98.50 82 TYR A N 1
ATOM 587 C CA . TYR A 1 82 ? 0.342 -0.177 -5.309 1.00 98.50 82 TYR A CA 1
ATOM 588 C C . TYR A 1 82 ? 0.310 -1.222 -6.431 1.00 98.50 82 TYR A C 1
ATOM 590 O O . TYR A 1 82 ? 0.970 -2.261 -6.307 1.00 98.50 82 TYR A O 1
ATOM 598 N N . PRO A 1 83 ? -0.482 -1.014 -7.503 1.00 98.31 83 PRO A N 1
ATOM 599 C CA . PRO A 1 83 ? -0.738 -2.033 -8.530 1.00 98.31 83 PRO A CA 1
ATOM 600 C C . PRO A 1 83 ? 0.515 -2.571 -9.221 1.00 98.31 83 PRO A C 1
ATOM 602 O O . PRO A 1 83 ? 0.555 -3.724 -9.641 1.00 98.31 83 PRO A O 1
ATOM 605 N N . ARG A 1 84 ? 1.549 -1.738 -9.311 1.00 97.75 84 ARG A N 1
ATOM 606 C CA . ARG A 1 84 ? 2.819 -2.053 -9.965 1.00 97.75 84 ARG A CA 1
ATOM 607 C C . ARG A 1 84 ? 3.822 -2.772 -9.050 1.00 97.75 84 ARG A C 1
ATOM 609 O O . ARG A 1 84 ? 4.847 -3.230 -9.540 1.00 97.75 84 ARG A O 1
ATOM 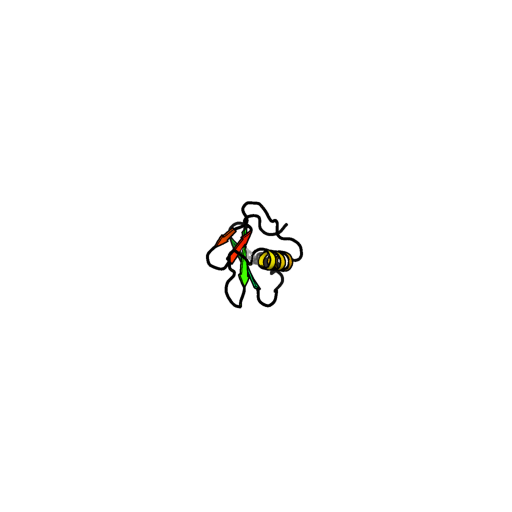616 N N . GLY A 1 85 ? 3.529 -2.893 -7.753 1.00 97.12 85 GLY A N 1
ATOM 617 C CA . GLY A 1 85 ? 4.365 -3.623 -6.801 1.00 97.12 85 GLY A CA 1
ATOM 618 C C . GLY A 1 85 ? 5.661 -2.903 -6.434 1.00 97.12 85 GLY A C 1
ATOM 619 O O . GLY A 1 85 ? 5.695 -1.682 -6.311 1.00 97.12 85 GLY A O 1
ATOM 620 N N . CYS A 1 86 ? 6.722 -3.672 -6.200 1.00 95.38 86 CYS A N 1
ATOM 621 C CA . CYS A 1 86 ? 8.060 -3.157 -5.908 1.00 95.38 86 CYS A CA 1
ATOM 622 C C . CYS A 1 86 ? 8.848 -2.876 -7.197 1.00 95.38 86 CYS A C 1
ATOM 624 O O . CYS A 1 86 ? 8.624 -3.555 -8.199 1.00 95.38 86 CYS A O 1
ATOM 626 N N . ALA A 1 87 ? 9.738 -1.879 -7.155 1.00 92.00 87 ALA A N 1
ATOM 627 C CA . ALA A 1 87 ? 10.578 -1.465 -8.287 1.00 92.00 87 ALA A CA 1
ATOM 628 C C . ALA A 1 87 ? 11.815 -2.355 -8.487 1.00 92.00 87 ALA A C 1
ATOM 630 O O . ALA A 1 87 ? 12.317 -2.901 -7.477 1.00 92.00 87 ALA A O 1
#

Organism: NCBI:txid2306993

Sequence (87 aa):
M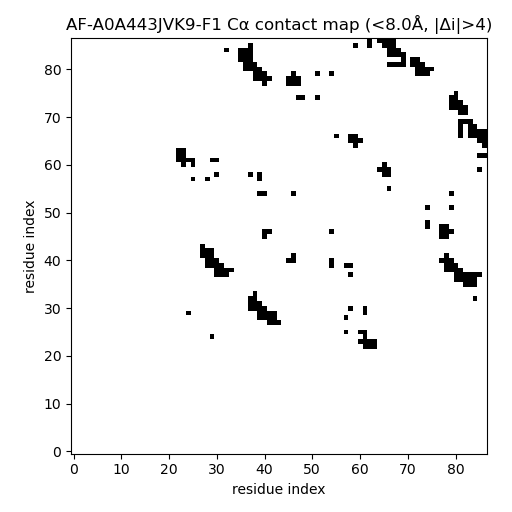RQSLPLTLALAACAAPPVPERAPAVAGYAAAHAGGALIVTRDAAPFTYSDGAEARRAADRLCGGRVESSTEDNFRDGAWIYPRGCA

Solvent-accessible surface area (backbone atoms only — not comparable to full-atom values): 5439 Å² total; per-residue (Å²): 139,86,84,83,80,83,83,79,82,78,82,81,75,81,79,73,77,83,76,75,83,74,65,54,86,45,91,64,45,50,79,48,79,58,95,58,15,35,36,38,40,40,74,67,76,57,48,56,78,86,40,53,72,59,52,47,58,50,40,14,53,42,49,74,60,42,46,35,76,59,95,75,47,41,70,55,98,35,27,41,35,26,61,62,11,57,103